Protein AF-A0A7K1TGM3-F1 (afdb_monomer_lite)

Sequence (108 aa):
MQLLLAYQAAQQFETHLGLPAVAAQYQQQAAQLRQTVQRKYWDDYRRLYADTADKTSFSQHANALAILTGTVSAAEAPALARRILADSTLTQASLYFTATKVKQGATT

Organism: NCBI:txid2682976

pLDDT: mean 88.65, std 17.29, range [40.31, 98.25]

InterPro domains:
  IPR008928 Six-hairpin glycosidase superfamily [SSF48208] (3-87)
  IPR012341 Six-hairpin glycosidase-like superfamily [G3DSA:1.50.10.10] (1-108)

Structure (mmCIF, N/CA/C/O backbone):
data_AF-A0A7K1TGM3-F1
#
_entry.id   AF-A0A7K1TGM3-F1
#
loop_
_atom_site.group_PDB
_atom_site.id
_atom_site.type_symbol
_atom_site.label_atom_id
_atom_site.label_alt_id
_atom_site.label_comp_id
_atom_site.label_asym_id
_atom_site.label_entity_id
_atom_site.label_seq_id
_atom_site.pdbx_PDB_ins_code
_atom_site.Cartn_x
_atom_site.Cartn_y
_atom_site.Cartn_z
_atom_site.occupancy
_atom_site.B_iso_or_equiv
_atom_site.auth_seq_id
_atom_site.auth_comp_id
_atom_site.auth_asym_id
_atom_site.auth_atom_id
_atom_site.pdbx_PDB_model_num
ATOM 1 N N . MET A 1 1 ? 4.708 3.402 1.440 1.00 92.31 1 MET A N 1
ATOM 2 C CA . MET A 1 1 ? 3.434 3.005 2.093 1.00 92.31 1 MET A CA 1
ATOM 3 C C . MET A 1 1 ? 3.467 3.019 3.631 1.00 92.31 1 MET A C 1
ATOM 5 O O . MET A 1 1 ? 2.434 2.764 4.230 1.00 92.31 1 MET A O 1
ATOM 9 N N . GLN A 1 2 ? 4.575 3.364 4.302 1.00 94.94 2 GLN A N 1
ATOM 10 C CA . GLN A 1 2 ? 4.627 3.406 5.778 1.00 94.94 2 GLN A CA 1
ATOM 11 C C . GLN A 1 2 ? 3.592 4.361 6.403 1.00 94.94 2 GLN A C 1
ATOM 13 O O . GLN A 1 2 ? 2.971 4.021 7.402 1.00 94.94 2 GLN A O 1
ATOM 18 N N . LEU A 1 3 ? 3.330 5.508 5.765 1.00 96.06 3 LEU A N 1
ATOM 19 C CA . LEU A 1 3 ? 2.281 6.441 6.194 1.00 96.06 3 LEU A CA 1
ATOM 20 C C . LEU A 1 3 ? 0.879 5.803 6.215 1.00 96.06 3 LEU A C 1
ATOM 22 O O . LEU A 1 3 ? 0.097 6.072 7.118 1.00 96.06 3 LEU A O 1
ATOM 26 N N . LEU A 1 4 ? 0.570 4.928 5.251 1.00 97.06 4 LEU A N 1
ATOM 27 C CA . LEU A 1 4 ? -0.715 4.224 5.218 1.00 97.06 4 LEU A CA 1
ATOM 28 C C . LEU A 1 4 ? -0.861 3.290 6.424 1.00 97.06 4 LEU A C 1
ATOM 30 O O . LEU A 1 4 ? -1.910 3.284 7.062 1.00 97.06 4 LEU A O 1
ATOM 34 N N . LEU A 1 5 ? 0.206 2.560 6.761 1.00 96.62 5 LEU A N 1
ATOM 35 C CA . LEU A 1 5 ? 0.243 1.712 7.951 1.00 96.62 5 LEU A CA 1
ATOM 36 C C . LEU A 1 5 ? 0.034 2.541 9.230 1.00 96.62 5 LEU A C 1
ATOM 38 O O . LEU A 1 5 ? -0.721 2.134 10.107 1.00 96.62 5 LEU A O 1
ATOM 42 N N . ALA A 1 6 ? 0.644 3.729 9.307 1.00 97.44 6 ALA A N 1
ATOM 43 C CA . ALA A 1 6 ? 0.468 4.638 10.437 1.00 97.44 6 ALA A CA 1
ATOM 44 C C . ALA A 1 6 ? -0.982 5.135 10.571 1.00 97.44 6 ALA A C 1
ATOM 46 O O . ALA A 1 6 ? -1.523 5.113 11.672 1.00 97.44 6 ALA A O 1
ATOM 47 N N . TYR A 1 7 ? -1.645 5.515 9.472 1.00 97.94 7 TYR A N 1
ATOM 48 C CA . TYR A 1 7 ? -3.062 5.897 9.515 1.00 97.94 7 TYR A CA 1
ATOM 49 C C . TYR A 1 7 ? -3.975 4.742 9.933 1.00 97.94 7 TYR A C 1
ATOM 51 O O . TYR A 1 7 ? -4.914 4.961 10.692 1.00 97.94 7 TYR A O 1
ATOM 59 N N . GLN A 1 8 ? -3.700 3.516 9.481 1.00 97.50 8 GLN A N 1
ATOM 60 C CA . GLN A 1 8 ? -4.465 2.333 9.890 1.00 97.50 8 GLN A CA 1
ATOM 61 C C . GLN A 1 8 ? -4.303 2.050 11.389 1.00 97.50 8 GLN A C 1
ATOM 63 O O . GLN A 1 8 ? -5.296 1.829 12.078 1.00 97.50 8 GLN A O 1
ATOM 68 N N . ALA A 1 9 ? -3.075 2.125 11.910 1.00 97.19 9 ALA A N 1
ATOM 69 C CA . ALA A 1 9 ? -2.815 1.965 13.338 1.00 97.19 9 ALA A CA 1
ATOM 70 C C . ALA A 1 9 ? -3.479 3.076 14.169 1.00 97.19 9 ALA A C 1
ATOM 72 O O . ALA A 1 9 ? -4.145 2.789 15.160 1.00 97.19 9 ALA A O 1
ATOM 73 N N . ALA A 1 10 ? -3.363 4.337 13.740 1.00 96.94 10 ALA A N 1
ATOM 74 C CA . ALA A 1 10 ? -4.003 5.466 14.409 1.00 96.94 10 ALA A CA 1
ATOM 75 C C . ALA A 1 10 ? -5.530 5.304 14.438 1.00 96.94 10 ALA A C 1
ATOM 77 O O . ALA A 1 10 ? -6.133 5.385 15.501 1.00 96.94 10 ALA A O 1
ATOM 78 N N . GLN A 1 11 ? -6.156 4.960 13.308 1.00 97.44 11 GLN A N 1
ATOM 79 C CA . GLN A 1 11 ? -7.592 4.680 13.251 1.00 97.44 11 GLN A CA 1
ATOM 80 C C . GLN A 1 11 ? -8.014 3.598 14.257 1.00 97.44 11 GLN A C 1
ATOM 82 O O . GLN A 1 11 ? -9.036 3.761 14.928 1.00 97.44 11 GLN A O 1
ATOM 87 N N . GLN A 1 12 ? -7.239 2.517 14.385 1.00 96.31 12 GLN A N 1
ATOM 88 C CA . GLN A 1 12 ? -7.501 1.461 15.364 1.00 96.31 12 GLN A CA 1
ATOM 89 C C . GLN A 1 12 ? -7.400 1.984 16.802 1.00 96.31 12 GLN A C 1
ATOM 91 O O . GLN A 1 12 ? -8.324 1.764 17.585 1.00 96.31 12 GLN A O 1
ATOM 96 N N . PHE A 1 13 ? -6.341 2.723 17.144 1.00 96.69 13 PHE A N 1
ATOM 97 C CA . PHE A 1 13 ? -6.180 3.295 18.485 1.00 96.69 13 PHE A CA 1
ATOM 98 C C . PHE A 1 13 ? -7.322 4.239 18.859 1.00 96.69 13 PHE A C 1
ATOM 100 O O . PHE A 1 13 ? -7.940 4.051 19.903 1.00 96.69 13 PHE A O 1
ATOM 107 N N . GLU A 1 14 ? -7.664 5.191 17.991 1.00 96.44 14 GLU A N 1
ATOM 108 C CA . GLU A 1 14 ? -8.743 6.149 18.259 1.00 96.44 14 GLU A CA 1
ATOM 109 C C . GLU A 1 14 ? -10.103 5.455 18.411 1.00 96.44 14 GLU A C 1
ATOM 111 O O . GLU A 1 14 ? -10.928 5.847 19.236 1.00 96.44 14 GLU A O 1
ATOM 116 N N . THR A 1 15 ? -10.325 4.367 17.665 1.00 95.44 15 THR A N 1
ATOM 117 C CA . THR A 1 15 ? -11.529 3.539 17.818 1.00 95.44 15 THR A CA 1
ATOM 118 C C . THR A 1 15 ? -11.582 2.904 19.209 1.00 95.44 15 THR A C 1
ATOM 120 O O . THR A 1 15 ? -12.621 2.950 19.864 1.00 95.44 15 THR A O 1
ATOM 123 N N . HIS A 1 16 ? -10.464 2.354 19.692 1.00 95.94 16 HIS A N 1
ATOM 124 C CA . HIS A 1 16 ? -10.380 1.738 21.020 1.00 95.94 16 HIS A CA 1
ATOM 125 C C . HIS A 1 16 ? -10.456 2.748 22.173 1.00 95.94 16 HIS A C 1
ATOM 127 O O . HIS A 1 16 ? -10.942 2.401 23.246 1.00 95.94 16 HIS A O 1
ATOM 133 N N . LEU A 1 17 ? -10.022 3.989 21.952 1.00 96.38 17 LEU A N 1
ATOM 134 C CA . LEU A 1 17 ? -10.104 5.079 22.929 1.00 96.38 17 LEU A CA 1
ATOM 135 C C . LEU A 1 17 ? -11.478 5.768 22.965 1.00 96.38 17 LEU A C 1
ATOM 137 O O . LEU A 1 17 ? -11.691 6.659 23.784 1.00 96.38 17 LEU A O 1
ATOM 141 N N . GLY A 1 18 ? -12.420 5.366 22.105 1.00 96.00 18 GLY A N 1
ATOM 142 C CA . GLY A 1 18 ? -13.755 5.964 22.057 1.00 96.00 18 GLY A CA 1
ATOM 143 C C . GLY A 1 18 ? -13.787 7.341 21.387 1.00 96.00 18 GLY A C 1
ATOM 144 O O . GLY A 1 18 ? -14.648 8.157 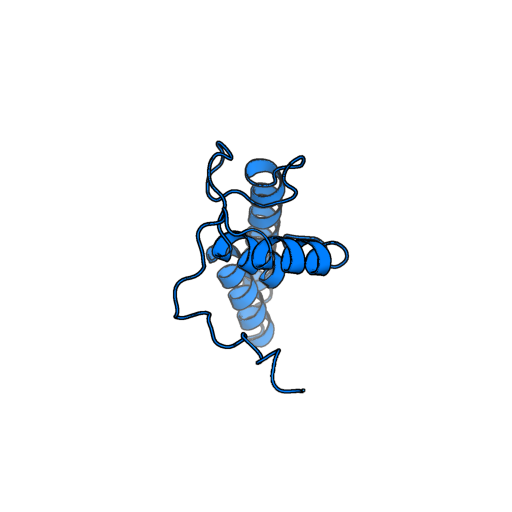21.710 1.00 96.00 18 GLY A O 1
ATOM 145 N N . LEU A 1 19 ? -12.877 7.601 20.440 1.00 96.56 19 LEU A N 1
ATOM 146 C CA . LEU A 1 19 ? -12.758 8.850 19.679 1.00 96.56 19 LEU A CA 1
ATOM 147 C C . LEU A 1 19 ? -13.173 8.649 18.201 1.00 96.56 19 LEU A C 1
ATOM 149 O O . LEU A 1 19 ? -12.347 8.745 17.287 1.00 96.56 19 LEU A O 1
ATOM 153 N N . PRO A 1 20 ? -14.465 8.387 17.910 1.00 93.69 20 PRO A N 1
ATOM 154 C CA . PRO A 1 20 ? -14.916 7.947 16.586 1.00 93.69 20 PRO A CA 1
ATOM 155 C C . PRO A 1 20 ? -14.733 8.999 15.484 1.00 93.69 20 PRO A C 1
ATOM 157 O O . PRO A 1 20 ? -14.486 8.643 14.333 1.00 93.69 20 PRO A O 1
ATOM 160 N N . ALA A 1 21 ? -14.821 10.292 15.815 1.00 95.88 21 ALA A N 1
ATOM 161 C CA . ALA A 1 21 ? -14.620 11.364 14.839 1.00 95.88 21 ALA A CA 1
ATOM 162 C C . ALA A 1 21 ? -13.176 11.391 14.307 1.00 95.88 21 ALA A C 1
ATOM 164 O O . ALA A 1 21 ? -12.963 11.545 13.106 1.00 95.88 21 ALA A O 1
ATOM 165 N N . VAL A 1 22 ? -12.191 11.181 15.186 1.00 96.31 22 VAL A N 1
ATOM 166 C CA . VAL A 1 22 ? -10.768 11.142 14.816 1.00 96.31 22 VAL A CA 1
ATOM 167 C C . VAL A 1 22 ? -10.453 9.851 14.058 1.00 96.31 22 VAL A C 1
ATOM 169 O O . VAL A 1 22 ? -9.800 9.882 13.014 1.00 96.31 22 VAL A O 1
ATOM 172 N N . ALA A 1 23 ? -11.005 8.716 14.502 1.00 97.69 23 ALA A N 1
ATOM 173 C CA . ALA A 1 23 ? -10.890 7.448 13.784 1.00 97.69 23 ALA A CA 1
ATOM 174 C C . ALA A 1 23 ? -11.409 7.551 12.335 1.00 97.69 23 ALA A C 1
ATOM 176 O O . ALA A 1 23 ? -10.756 7.074 11.404 1.00 97.69 23 ALA A O 1
ATOM 177 N N . ALA A 1 24 ? -12.545 8.227 12.128 1.00 97.69 24 ALA A N 1
ATOM 178 C CA . ALA A 1 24 ? -13.117 8.451 10.802 1.00 97.69 24 ALA A CA 1
ATOM 179 C C . ALA A 1 24 ? -12.216 9.322 9.908 1.00 97.69 24 ALA A C 1
ATOM 181 O O . ALA A 1 24 ? -12.084 9.040 8.714 1.00 97.69 24 ALA A O 1
ATOM 182 N N . GLN A 1 25 ? -11.550 10.338 10.467 1.00 97.94 25 GLN A N 1
ATOM 183 C CA . GLN A 1 25 ? -10.580 11.151 9.724 1.00 97.94 25 GLN A CA 1
ATOM 184 C C . GLN A 1 25 ? -9.409 10.299 9.216 1.00 97.94 25 GLN A C 1
ATOM 186 O O . GLN A 1 25 ? -9.098 10.328 8.021 1.00 97.94 25 GLN A O 1
ATOM 191 N N . TYR A 1 26 ? -8.812 9.472 10.079 1.00 98.19 26 TYR A N 1
ATOM 192 C CA . TYR A 1 26 ? -7.728 8.574 9.672 1.00 98.19 26 TYR A CA 1
ATOM 193 C C . TYR A 1 26 ? -8.183 7.519 8.661 1.00 98.19 26 TYR A C 1
ATOM 195 O O . TYR A 1 26 ? -7.452 7.223 7.714 1.00 98.19 26 TYR A O 1
ATOM 203 N N . GLN A 1 27 ? -9.405 6.995 8.793 1.00 97.69 27 GLN A N 1
ATOM 204 C CA . GLN A 1 27 ? -9.984 6.083 7.805 1.00 97.69 27 GLN A CA 1
ATOM 205 C C . GLN A 1 27 ? -10.067 6.737 6.416 1.00 97.69 27 GLN A C 1
ATOM 207 O O . GLN A 1 27 ? -9.688 6.116 5.418 1.00 97.69 27 GLN A O 1
ATOM 212 N N . GLN A 1 28 ? -10.541 7.983 6.335 1.00 98.19 28 GLN A N 1
ATOM 213 C CA . GLN A 1 28 ? -10.641 8.720 5.073 1.00 98.19 28 GLN A CA 1
ATOM 214 C C . GLN A 1 28 ? -9.262 8.958 4.447 1.00 98.19 28 GLN A C 1
ATOM 216 O O . GLN A 1 28 ? -9.068 8.684 3.259 1.00 98.19 28 GLN A O 1
ATOM 221 N N . GLN A 1 29 ? -8.285 9.391 5.247 1.00 98.25 29 GLN A N 1
ATOM 222 C CA . GLN A 1 29 ? -6.908 9.608 4.792 1.00 98.25 29 GLN A CA 1
ATOM 223 C C . GLN A 1 29 ? -6.253 8.307 4.307 1.00 98.25 29 GLN A C 1
ATOM 225 O O . GLN A 1 29 ? -5.638 8.280 3.238 1.00 98.25 29 GLN A O 1
ATOM 230 N N . ALA A 1 30 ? -6.436 7.203 5.039 1.00 98.06 30 ALA A N 1
ATOM 231 C CA . ALA A 1 30 ? -5.955 5.884 4.642 1.00 98.06 30 ALA A CA 1
ATOM 232 C C . ALA A 1 30 ? -6.579 5.431 3.313 1.00 98.06 30 ALA A C 1
ATOM 234 O O . ALA A 1 30 ? -5.869 4.977 2.412 1.00 98.06 30 ALA A O 1
ATOM 235 N N . ALA A 1 31 ? -7.895 5.596 3.149 1.00 97.75 31 ALA A N 1
ATOM 236 C CA . ALA A 1 31 ? -8.594 5.237 1.918 1.00 97.75 31 ALA A CA 1
ATOM 237 C C . ALA A 1 31 ? -8.095 6.054 0.714 1.00 97.75 31 ALA A C 1
ATOM 239 O O . ALA A 1 31 ? -7.793 5.478 -0.337 1.00 97.75 31 ALA A O 1
ATOM 240 N N . GLN A 1 32 ? -7.947 7.371 0.876 1.00 98.19 32 GLN A N 1
ATOM 241 C CA . GLN A 1 32 ? -7.442 8.267 -0.165 1.00 98.19 32 GLN A CA 1
ATOM 242 C C . GLN A 1 32 ? -6.001 7.924 -0.563 1.00 98.19 32 GLN A C 1
ATOM 244 O O . GLN A 1 32 ? -5.671 7.865 -1.755 1.00 98.19 32 GLN A O 1
ATOM 249 N N . LEU A 1 33 ? -5.136 7.669 0.422 1.00 97.94 33 LEU A N 1
ATOM 250 C CA . LEU A 1 33 ? -3.750 7.293 0.173 1.00 97.94 33 LEU A CA 1
ATOM 251 C C . LEU A 1 33 ? -3.671 5.946 -0.545 1.00 97.94 33 LEU A C 1
ATOM 253 O O . LEU A 1 33 ? -2.979 5.846 -1.555 1.00 97.94 33 LEU A O 1
ATOM 257 N N . ARG A 1 34 ? -4.432 4.937 -0.104 1.00 97.44 34 ARG A N 1
ATOM 258 C CA . ARG A 1 34 ? -4.483 3.621 -0.757 1.00 97.44 34 ARG A CA 1
ATOM 259 C C . ARG A 1 34 ? -4.883 3.731 -2.230 1.00 97.44 34 ARG A C 1
ATOM 261 O O . ARG A 1 34 ? -4.198 3.182 -3.088 1.00 97.44 34 ARG A O 1
ATOM 268 N N . GLN A 1 35 ? -5.939 4.486 -2.540 1.00 97.19 35 GLN A N 1
ATOM 269 C CA . GLN A 1 35 ? -6.369 4.725 -3.926 1.00 97.19 35 GLN A CA 1
ATOM 270 C C . GLN A 1 35 ? -5.298 5.450 -4.748 1.00 97.19 35 GLN A C 1
ATOM 272 O O . GLN A 1 35 ? -5.054 5.111 -5.907 1.00 97.19 35 GLN A O 1
ATOM 277 N N . THR A 1 36 ? -4.636 6.441 -4.150 1.00 97.75 36 THR A N 1
ATOM 278 C CA . THR A 1 36 ? -3.552 7.173 -4.810 1.00 97.75 36 THR A CA 1
ATOM 279 C C . THR A 1 36 ? -2.383 6.252 -5.122 1.00 97.75 36 THR A C 1
ATOM 281 O O . THR A 1 36 ? -1.841 6.322 -6.226 1.00 97.75 36 THR A O 1
ATOM 284 N N . VAL A 1 37 ? -2.021 5.370 -4.188 1.00 97.31 37 VAL A N 1
ATOM 285 C CA . VAL A 1 37 ? -0.931 4.422 -4.395 1.00 97.31 37 VAL A CA 1
ATOM 286 C C . VAL A 1 37 ? -1.278 3.421 -5.494 1.00 97.31 37 VAL A C 1
ATOM 288 O O . VAL A 1 37 ? -0.483 3.245 -6.416 1.00 97.31 37 VAL A O 1
ATOM 291 N N . GLN A 1 38 ? -2.489 2.855 -5.453 1.00 96.62 38 GLN A N 1
ATOM 292 C CA . GLN A 1 38 ? -2.979 1.948 -6.490 1.00 96.62 38 GLN A CA 1
ATOM 293 C C . GLN A 1 38 ? -2.919 2.588 -7.879 1.00 96.62 38 GLN A C 1
ATOM 295 O O . GLN A 1 38 ? -2.433 1.974 -8.816 1.00 96.62 38 GLN A O 1
ATOM 300 N N . ARG A 1 39 ? -3.360 3.840 -8.021 1.00 96.94 39 ARG A N 1
ATOM 301 C CA . ARG A 1 39 ? -3.368 4.528 -9.318 1.00 96.94 39 ARG A CA 1
ATOM 302 C C . ARG A 1 39 ? -1.968 4.890 -9.817 1.00 96.94 39 ARG A C 1
ATOM 304 O O . ARG A 1 39 ? -1.704 4.795 -11.010 1.00 96.94 39 ARG A O 1
ATOM 311 N N . LYS A 1 40 ? -1.099 5.393 -8.936 1.00 97.50 40 LYS A N 1
ATOM 312 C CA . LYS A 1 40 ? 0.179 5.994 -9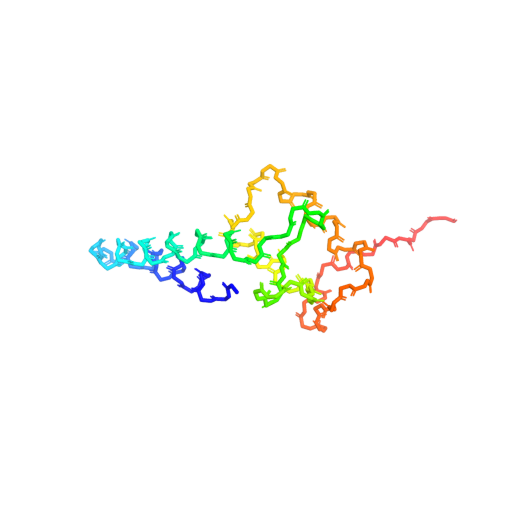.351 1.00 97.50 40 LYS A CA 1
ATOM 313 C C . LYS A 1 40 ? 1.324 4.992 -9.461 1.00 97.50 40 LYS A C 1
ATOM 315 O O . LYS A 1 40 ? 2.154 5.148 -10.348 1.00 97.50 40 LYS A O 1
ATOM 320 N N . TYR A 1 41 ? 1.380 3.996 -8.581 1.00 97.56 41 TYR A N 1
ATOM 321 C CA . TYR A 1 41 ? 2.578 3.166 -8.414 1.00 97.56 41 TYR A CA 1
ATOM 322 C C . TYR A 1 41 ? 2.381 1.719 -8.856 1.00 97.56 41 TYR A C 1
ATOM 324 O O . TYR A 1 41 ? 3.368 1.015 -9.029 1.00 97.56 41 TYR A O 1
ATOM 332 N N . TRP A 1 42 ? 1.142 1.264 -9.059 1.00 97.62 42 TRP A N 1
ATOM 333 C CA . TRP A 1 42 ? 0.897 -0.063 -9.618 1.00 97.62 42 TRP A CA 1
ATOM 334 C C . TRP A 1 42 ? 1.342 -0.133 -11.080 1.00 97.62 42 TRP A C 1
ATOM 336 O O . TRP A 1 42 ? 0.983 0.727 -11.890 1.00 97.62 42 TRP A O 1
ATOM 346 N N . ASP A 1 43 ? 2.108 -1.160 -11.418 1.00 97.38 43 ASP A N 1
ATOM 347 C CA . ASP A 1 43 ? 2.492 -1.495 -12.782 1.00 97.38 43 ASP A CA 1
ATOM 348 C C . ASP A 1 43 ? 1.753 -2.763 -13.234 1.00 97.38 43 ASP A C 1
ATOM 350 O O . ASP A 1 43 ? 1.955 -3.839 -12.669 1.00 97.38 43 ASP A O 1
ATOM 354 N N . ASP A 1 44 ? 0.893 -2.651 -14.249 1.00 94.75 44 ASP A N 1
ATOM 355 C CA . ASP A 1 44 ? 0.068 -3.770 -14.726 1.00 94.75 44 ASP A CA 1
ATOM 356 C C . ASP A 1 44 ? 0.862 -4.857 -15.461 1.00 94.75 44 ASP A C 1
ATOM 358 O O . ASP A 1 44 ? 0.439 -6.018 -15.480 1.00 94.75 44 ASP A O 1
ATOM 362 N N . TYR A 1 45 ? 2.012 -4.507 -16.044 1.00 94.50 45 TYR A N 1
ATOM 363 C CA . TYR A 1 45 ? 2.857 -5.449 -16.774 1.00 94.50 45 TYR A CA 1
ATOM 364 C C . TYR A 1 45 ? 3.698 -6.281 -15.805 1.00 94.50 45 TYR A C 1
ATOM 366 O O . TYR A 1 45 ? 3.652 -7.511 -15.815 1.00 94.50 45 TYR A O 1
ATOM 374 N N . ARG A 1 46 ? 4.419 -5.610 -14.903 1.00 94.75 46 ARG A N 1
ATOM 375 C CA . ARG A 1 46 ? 5.238 -6.240 -13.862 1.00 94.75 46 ARG A CA 1
ATOM 376 C C . ARG A 1 46 ? 4.400 -6.822 -12.731 1.00 94.75 46 ARG A C 1
ATOM 378 O O . ARG A 1 46 ? 4.876 -7.713 -12.027 1.00 94.75 46 ARG A O 1
ATOM 385 N N . ARG A 1 47 ? 3.159 -6.351 -12.559 1.00 96.69 47 ARG A N 1
ATOM 386 C CA . ARG A 1 47 ? 2.256 -6.724 -11.459 1.00 96.69 47 ARG A CA 1
ATOM 387 C C . ARG A 1 47 ? 2.927 -6.494 -10.099 1.00 96.69 47 ARG A C 1
ATOM 389 O O . ARG A 1 47 ? 2.953 -7.379 -9.238 1.00 96.69 47 ARG A O 1
ATOM 396 N N . LEU A 1 48 ? 3.527 -5.316 -9.960 1.00 97.25 48 LEU A N 1
ATOM 397 C CA . LEU A 1 48 ? 4.283 -4.851 -8.800 1.00 97.25 48 LEU A CA 1
ATOM 398 C C . LEU A 1 48 ? 3.964 -3.376 -8.544 1.00 97.25 48 LEU A C 1
ATOM 400 O O . LEU A 1 48 ? 3.588 -2.640 -9.454 1.00 97.25 48 LEU A O 1
ATOM 404 N N . TYR A 1 49 ? 4.171 -2.934 -7.310 1.00 97.94 49 TYR A N 1
ATOM 405 C CA . TYR A 1 49 ? 4.229 -1.522 -6.961 1.00 97.94 49 TYR A CA 1
ATOM 406 C C . TYR A 1 49 ? 5.657 -1.012 -7.135 1.00 97.94 49 TYR A C 1
ATOM 408 O O . TYR A 1 49 ? 6.600 -1.592 -6.586 1.00 97.94 49 TYR A O 1
ATOM 416 N N . ALA A 1 50 ? 5.798 0.067 -7.893 1.00 97.44 50 ALA A N 1
ATOM 417 C CA . ALA A 1 50 ? 7.043 0.795 -8.050 1.00 97.44 50 ALA A CA 1
ATOM 418 C C . ALA A 1 50 ? 7.354 1.669 -6.830 1.00 97.44 50 ALA A C 1
ATOM 420 O O . ALA A 1 50 ? 6.451 2.101 -6.106 1.00 97.44 50 ALA A O 1
ATOM 421 N N . ASP A 1 51 ? 8.633 1.978 -6.639 1.00 95.25 51 ASP A N 1
ATOM 422 C CA . ASP A 1 51 ? 9.087 2.871 -5.568 1.00 95.25 51 ASP A CA 1
ATOM 423 C C . ASP A 1 51 ? 8.752 4.346 -5.883 1.00 95.25 51 ASP A C 1
ATOM 425 O O . ASP A 1 51 ? 8.503 5.152 -4.983 1.00 95.25 51 ASP A O 1
ATOM 429 N N . THR A 1 52 ? 8.675 4.686 -7.172 1.00 93.94 52 THR A N 1
ATOM 430 C CA . THR A 1 52 ? 8.442 6.035 -7.707 1.00 93.94 52 THR A CA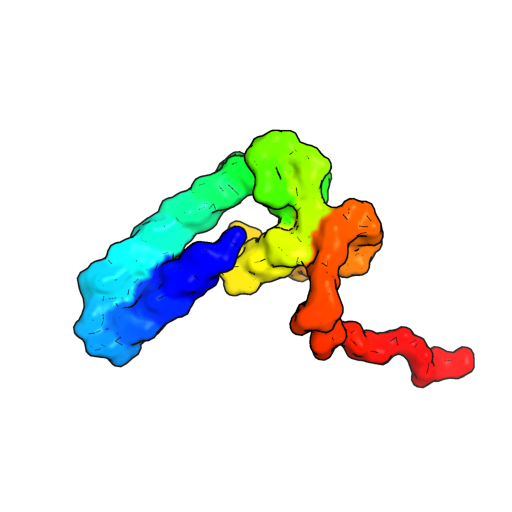 1
ATOM 431 C C . THR A 1 52 ? 7.398 6.027 -8.834 1.00 93.94 52 THR A C 1
ATOM 433 O O . THR A 1 52 ? 7.072 4.989 -9.409 1.00 93.94 52 THR A O 1
ATOM 436 N N . ALA A 1 53 ? 6.807 7.190 -9.135 1.00 94.19 53 ALA A N 1
ATOM 437 C CA . ALA A 1 53 ? 5.681 7.298 -10.077 1.00 94.19 53 ALA A CA 1
ATOM 438 C C . ALA A 1 53 ? 6.070 7.115 -11.559 1.00 94.19 53 ALA A C 1
ATOM 440 O O . ALA A 1 53 ? 5.202 6.864 -12.390 1.00 94.19 53 ALA A O 1
ATOM 441 N N . ASP A 1 54 ? 7.355 7.239 -11.884 1.00 94.19 54 ASP A N 1
ATOM 442 C CA . ASP A 1 54 ? 7.952 6.918 -13.187 1.00 94.19 54 ASP A CA 1
ATOM 443 C C . ASP A 1 54 ? 8.096 5.402 -13.423 1.00 94.19 54 ASP A C 1
ATOM 445 O O . ASP A 1 54 ? 8.355 4.987 -14.548 1.00 94.19 54 ASP A O 1
ATOM 449 N N . LYS A 1 55 ? 7.888 4.573 -12.387 1.00 95.56 55 LYS A N 1
ATOM 450 C CA . LYS A 1 55 ? 7.858 3.101 -12.453 1.00 95.56 55 LYS A CA 1
ATOM 451 C C . LYS A 1 55 ? 9.136 2.457 -12.997 1.00 95.56 55 LYS A C 1
ATOM 453 O O . LYS A 1 55 ? 9.102 1.395 -13.612 1.00 95.56 55 LYS A O 1
ATOM 458 N N . THR A 1 56 ? 10.279 3.082 -12.734 1.00 94.12 56 THR A N 1
ATOM 459 C CA . THR A 1 56 ? 11.599 2.603 -13.175 1.00 94.12 56 THR A CA 1
ATOM 460 C C . THR A 1 56 ? 12.287 1.702 -12.148 1.00 94.12 56 THR A C 1
ATOM 462 O O . THR A 1 56 ? 13.159 0.914 -12.509 1.00 94.12 56 THR A O 1
ATOM 465 N N . SER A 1 57 ? 11.881 1.779 -10.877 1.00 94.81 57 SER A N 1
ATOM 466 C CA . SER A 1 57 ? 12.471 1.029 -9.765 1.00 94.81 57 SER A CA 1
ATOM 467 C C . SER A 1 57 ? 11.411 0.326 -8.916 1.00 94.81 57 SER A C 1
ATOM 469 O O . SER A 1 57 ? 10.285 0.806 -8.758 1.00 94.81 57 SER A O 1
ATOM 471 N N . PHE A 1 58 ? 11.774 -0.855 -8.411 1.00 96.56 58 PHE A N 1
ATOM 472 C CA . PHE A 1 58 ? 10.893 -1.734 -7.650 1.00 96.56 58 PHE A CA 1
ATOM 473 C C . PHE A 1 58 ? 11.671 -2.391 -6.507 1.00 96.56 58 PHE A C 1
ATOM 475 O O . PHE A 1 58 ? 12.774 -2.912 -6.706 1.00 96.56 58 PHE A O 1
ATOM 482 N N . SER A 1 59 ? 11.059 -2.444 -5.325 1.00 95.12 59 SER A N 1
ATOM 483 C CA . SER A 1 59 ? 11.662 -3.046 -4.139 1.00 95.12 59 SER A CA 1
ATOM 484 C C . SER A 1 59 ? 10.770 -4.102 -3.493 1.00 95.12 59 SER A C 1
ATOM 486 O O . SER A 1 59 ? 9.534 -4.040 -3.537 1.00 95.12 59 SER A O 1
ATOM 488 N N . GLN A 1 60 ? 11.400 -5.060 -2.813 1.00 94.62 60 GLN A N 1
ATOM 489 C CA . GLN A 1 60 ? 10.684 -5.983 -1.931 1.00 94.62 60 GLN A CA 1
ATOM 490 C C . GLN A 1 60 ? 9.973 -5.231 -0.805 1.00 94.62 60 GLN A C 1
ATOM 492 O O . GLN A 1 60 ? 8.861 -5.593 -0.436 1.00 94.62 60 GLN A O 1
ATOM 497 N N . HIS A 1 61 ? 10.585 -4.164 -0.283 1.00 93.31 61 HIS A N 1
ATOM 498 C CA . HIS A 1 61 ? 10.035 -3.394 0.830 1.00 93.31 61 HIS A CA 1
ATOM 499 C C . HIS A 1 61 ? 8.698 -2.727 0.472 1.00 93.31 61 HIS A C 1
ATOM 501 O O . HIS A 1 61 ? 7.722 -2.874 1.209 1.00 93.31 61 HIS A O 1
ATOM 507 N N . ALA A 1 62 ? 8.617 -2.042 -0.674 1.00 95.12 62 ALA A N 1
ATOM 508 C CA . ALA A 1 62 ? 7.382 -1.395 -1.116 1.00 95.12 62 ALA A CA 1
ATOM 509 C C . ALA A 1 62 ? 6.248 -2.407 -1.324 1.00 95.12 62 ALA A C 1
ATOM 511 O O . ALA A 1 62 ? 5.120 -2.186 -0.881 1.00 95.12 62 ALA A O 1
ATOM 512 N N . ASN A 1 63 ? 6.556 -3.549 -1.936 1.00 96.88 63 ASN A N 1
ATOM 513 C CA . ASN A 1 63 ? 5.564 -4.576 -2.232 1.00 96.88 63 ASN A CA 1
ATOM 514 C C . ASN A 1 63 ? 5.161 -5.397 -0.996 1.00 96.88 63 ASN A C 1
ATOM 516 O O . ASN A 1 63 ? 3.991 -5.749 -0.852 1.00 96.88 63 ASN A O 1
ATOM 520 N N . ALA A 1 64 ? 6.076 -5.639 -0.055 1.00 95.75 64 ALA A N 1
ATOM 521 C CA . ALA A 1 64 ? 5.741 -6.221 1.243 1.00 95.75 64 ALA A CA 1
ATOM 522 C C . ALA A 1 64 ? 4.796 -5.301 2.032 1.00 95.75 64 ALA A C 1
ATOM 524 O O . ALA A 1 64 ? 3.795 -5.760 2.580 1.00 95.75 64 ALA A O 1
ATOM 525 N N . LEU A 1 65 ? 5.044 -3.986 2.024 1.00 96.38 65 LEU A N 1
ATOM 526 C CA . LEU A 1 65 ? 4.118 -3.021 2.617 1.00 96.38 65 LEU A CA 1
ATOM 527 C C . LEU A 1 65 ? 2.757 -3.002 1.910 1.00 96.38 65 LEU A C 1
ATOM 529 O O . LEU A 1 65 ? 1.743 -2.793 2.573 1.00 96.38 65 LEU A O 1
ATOM 533 N N . ALA A 1 66 ? 2.702 -3.245 0.599 1.00 97.19 66 ALA A N 1
ATOM 534 C CA . ALA A 1 66 ? 1.435 -3.334 -0.129 1.00 97.19 66 ALA A CA 1
ATOM 535 C C . ALA A 1 66 ? 0.561 -4.486 0.373 1.00 97.19 66 ALA A C 1
ATOM 537 O O . ALA A 1 66 ? -0.653 -4.318 0.489 1.00 97.19 66 ALA A O 1
ATOM 538 N N . ILE A 1 6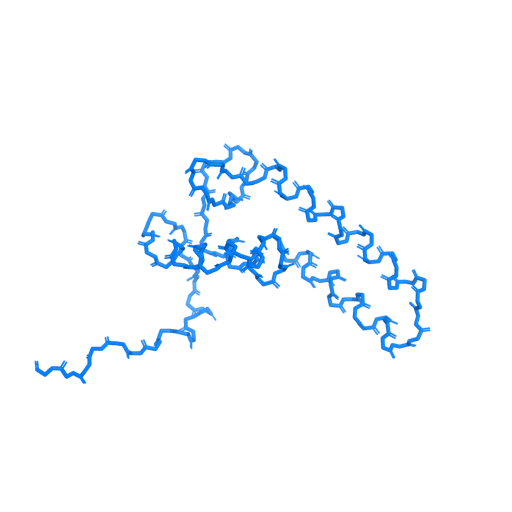7 ? 1.188 -5.615 0.721 1.00 96.62 67 ILE A N 1
ATOM 539 C CA . ILE A 1 67 ? 0.530 -6.761 1.358 1.00 96.62 67 ILE A CA 1
ATOM 540 C C . ILE A 1 67 ? 0.071 -6.385 2.770 1.00 96.62 67 ILE A C 1
ATOM 542 O O . ILE A 1 67 ? -1.108 -6.525 3.081 1.00 96.62 67 ILE A O 1
ATOM 546 N N . LEU A 1 68 ? 0.971 -5.854 3.605 1.00 95.88 68 LEU A N 1
ATOM 547 C CA . LEU A 1 68 ? 0.680 -5.537 5.012 1.00 95.88 68 LEU A CA 1
ATOM 548 C C . LEU A 1 68 ? -0.426 -4.490 5.184 1.00 95.88 68 LEU A C 1
ATOM 550 O O . LEU A 1 68 ? -1.221 -4.574 6.111 1.00 95.88 68 LEU A O 1
ATOM 554 N N . THR A 1 69 ? -0.483 -3.510 4.286 1.00 96.25 69 THR A N 1
ATOM 555 C CA . THR A 1 69 ? -1.491 -2.440 4.323 1.00 96.25 69 THR A CA 1
ATOM 556 C C . THR A 1 69 ? -2.800 -2.813 3.624 1.00 96.25 69 THR A C 1
ATOM 558 O O . THR A 1 69 ? -3.737 -2.011 3.618 1.00 96.25 69 THR A O 1
ATOM 561 N N . GLY A 1 70 ? -2.879 -3.991 2.993 1.00 95.81 70 GLY A N 1
ATOM 562 C CA . GLY A 1 70 ? -4.022 -4.378 2.162 1.00 95.81 70 GLY A CA 1
ATOM 563 C C . GLY A 1 70 ? -4.246 -3.429 0.979 1.00 95.81 70 GLY A C 1
ATOM 564 O O . GLY A 1 70 ? -5.391 -3.142 0.618 1.00 95.81 70 GLY A O 1
ATOM 565 N N . THR A 1 71 ? -3.163 -2.868 0.426 1.00 96.88 71 THR A N 1
ATOM 566 C CA . THR A 1 71 ? -3.235 -2.089 -0.820 1.00 96.88 71 THR A CA 1
ATOM 567 C C . THR A 1 71 ? -3.449 -3.020 -2.006 1.00 96.88 71 THR A C 1
ATOM 569 O O . THR A 1 71 ? -4.302 -2.742 -2.846 1.00 96.88 71 THR A O 1
ATOM 572 N N . VAL A 1 72 ? -2.725 -4.142 -2.034 1.00 97.00 72 VAL A N 1
ATOM 573 C CA . VAL A 1 72 ? -3.038 -5.248 -2.941 1.00 97.00 72 VAL A CA 1
ATOM 574 C C . VAL A 1 72 ? -4.277 -5.983 -2.434 1.00 97.00 72 VAL A C 1
ATOM 576 O O . VAL A 1 72 ? -4.500 -6.087 -1.224 1.00 97.00 72 VAL A O 1
ATOM 579 N N . SER A 1 73 ? -5.087 -6.510 -3.349 1.00 94.69 73 SER A N 1
ATOM 580 C CA . SER A 1 73 ? -6.241 -7.321 -2.972 1.00 94.69 73 SER A CA 1
ATOM 581 C C . SER A 1 73 ? -5.807 -8.589 -2.224 1.00 94.69 73 SER A C 1
ATOM 583 O O . SER A 1 73 ? -4.748 -9.161 -2.491 1.00 94.69 73 SER A O 1
ATOM 585 N N . ALA A 1 74 ? -6.646 -9.074 -1.303 1.00 94.50 74 ALA A N 1
ATOM 586 C CA . ALA A 1 74 ? -6.366 -10.309 -0.564 1.00 94.50 74 ALA A CA 1
ATOM 587 C C . ALA A 1 74 ? -6.187 -11.526 -1.494 1.00 94.50 74 ALA A C 1
ATOM 589 O O . ALA A 1 74 ? -5.400 -12.421 -1.196 1.00 94.50 74 ALA A O 1
ATOM 590 N N . ALA A 1 75 ? -6.872 -11.533 -2.643 1.00 95.75 75 ALA A N 1
ATOM 591 C CA . ALA A 1 75 ? -6.744 -12.575 -3.658 1.00 95.75 75 ALA A CA 1
ATOM 592 C C . ALA A 1 75 ? -5.386 -12.537 -4.386 1.00 95.75 75 ALA A C 1
ATOM 594 O O . ALA A 1 75 ? -4.823 -13.584 -4.700 1.00 95.75 75 ALA A O 1
ATOM 595 N N . GLU A 1 76 ? -4.831 -11.347 -4.635 1.00 94.94 76 GLU A N 1
ATOM 596 C CA . GLU A 1 76 ? -3.550 -11.180 -5.335 1.00 94.94 76 GLU A CA 1
ATOM 597 C C . GLU A 1 76 ? -2.336 -11.211 -4.397 1.00 94.94 76 GLU A C 1
ATOM 599 O O . GLU A 1 76 ? -1.220 -11.481 -4.850 1.00 94.94 76 GLU A O 1
ATOM 604 N N . ALA A 1 77 ? -2.529 -10.992 -3.093 1.00 96.50 77 ALA A N 1
ATOM 605 C CA . ALA A 1 77 ? -1.451 -10.950 -2.106 1.00 96.50 77 ALA A CA 1
ATOM 606 C C . ALA A 1 77 ? -0.518 -12.184 -2.137 1.00 96.50 77 ALA A C 1
ATOM 608 O O . ALA A 1 77 ? 0.700 -11.985 -2.144 1.00 96.50 77 ALA A O 1
ATOM 609 N N . PRO A 1 78 ? -1.002 -13.443 -2.241 1.00 96.88 78 PRO A N 1
ATOM 610 C CA . PRO A 1 78 ? -0.116 -14.608 -2.326 1.00 96.88 78 PRO A CA 1
ATOM 611 C C . PRO A 1 78 ? 0.727 -14.634 -3.606 1.00 96.88 78 PRO A C 1
ATOM 613 O O . PRO A 1 78 ? 1.875 -15.080 -3.591 1.00 96.88 78 PRO A O 1
ATOM 616 N N . ALA A 1 79 ? 0.167 -14.167 -4.726 1.00 96.56 79 ALA A N 1
ATOM 617 C CA . ALA A 1 79 ? 0.888 -14.091 -5.992 1.00 96.56 79 ALA A CA 1
ATOM 618 C C . ALA A 1 79 ? 1.967 -13.003 -5.945 1.00 96.56 79 ALA A C 1
ATOM 620 O O . ALA A 1 79 ? 3.097 -13.243 -6.374 1.00 96.56 79 ALA A O 1
ATOM 621 N N . LEU A 1 80 ? 1.644 -11.846 -5.360 1.00 96.69 80 LEU A N 1
ATOM 622 C CA . LEU A 1 80 ? 2.602 -10.770 -5.131 1.00 96.69 80 LEU A CA 1
ATOM 623 C C . LEU A 1 80 ? 3.743 -11.221 -4.209 1.00 96.69 80 LEU A C 1
ATOM 625 O O . LEU A 1 80 ? 4.907 -11.022 -4.547 1.00 96.69 80 LEU A O 1
ATOM 629 N N . ALA A 1 81 ? 3.426 -11.897 -3.099 1.00 95.44 81 ALA A N 1
ATOM 630 C CA . ALA A 1 81 ? 4.413 -12.424 -2.155 1.00 95.44 81 ALA A CA 1
ATOM 631 C C . ALA A 1 81 ? 5.418 -13.369 -2.833 1.00 95.44 81 ALA A C 1
ATOM 633 O O . ALA A 1 81 ? 6.626 -13.237 -2.650 1.00 95.44 81 ALA A O 1
ATOM 634 N N . ARG A 1 82 ? 4.935 -14.299 -3.668 1.00 95.69 82 ARG A N 1
ATOM 635 C CA . ARG A 1 82 ? 5.817 -15.196 -4.431 1.00 95.69 82 ARG A CA 1
ATOM 636 C C . ARG A 1 82 ? 6.698 -14.433 -5.416 1.00 95.69 82 ARG A C 1
ATOM 638 O O . ARG A 1 82 ? 7.885 -14.732 -5.507 1.00 95.69 82 ARG A O 1
ATOM 645 N N . ARG A 1 83 ? 6.145 -13.437 -6.118 1.00 94.81 83 ARG A N 1
ATOM 646 C CA . ARG A 1 83 ? 6.898 -12.629 -7.088 1.00 94.81 83 ARG A CA 1
ATOM 647 C C . ARG A 1 83 ? 8.054 -11.891 -6.420 1.00 94.81 83 ARG A C 1
ATOM 649 O O . ARG A 1 83 ? 9.171 -11.967 -6.913 1.00 94.81 83 ARG A O 1
ATOM 656 N N . ILE A 1 84 ? 7.815 -11.247 -5.277 1.00 94.25 84 ILE A N 1
ATOM 657 C CA . ILE A 1 84 ? 8.858 -10.455 -4.607 1.00 94.25 84 ILE A CA 1
ATOM 658 C C . ILE A 1 84 ? 9.975 -11.314 -4.008 1.00 94.25 84 ILE A C 1
ATOM 660 O O . ILE A 1 84 ? 11.094 -10.834 -3.865 1.00 94.25 84 ILE A O 1
ATOM 664 N N . LEU A 1 85 ? 9.688 -12.574 -3.666 1.00 91.38 85 LEU A N 1
ATOM 665 C CA . LEU A 1 85 ? 10.692 -13.522 -3.177 1.00 91.38 85 LEU A CA 1
ATOM 666 C C . LEU A 1 85 ? 11.511 -14.148 -4.314 1.00 91.38 85 LEU A C 1
ATOM 668 O O . LEU A 1 85 ? 12.677 -14.469 -4.104 1.00 91.38 85 LEU A O 1
ATOM 672 N N . ALA A 1 86 ? 10.907 -14.337 -5.490 1.00 90.94 86 ALA A N 1
ATOM 673 C CA . ALA A 1 86 ? 11.552 -14.963 -6.644 1.00 90.94 86 ALA A CA 1
ATOM 674 C C . ALA A 1 86 ? 12.338 -13.973 -7.522 1.00 90.94 86 ALA A C 1
ATOM 676 O O . ALA A 1 86 ? 13.319 -14.360 -8.152 1.00 90.94 86 ALA A O 1
ATOM 677 N N . ASP A 1 87 ? 11.911 -12.711 -7.586 1.00 89.75 87 ASP A N 1
ATOM 678 C CA . ASP A 1 87 ? 12.527 -11.696 -8.437 1.00 89.75 87 ASP A CA 1
ATOM 679 C C . ASP A 1 87 ? 13.785 -11.100 -7.779 1.00 89.75 87 ASP A C 1
ATOM 681 O O . ASP A 1 87 ? 13.722 -10.230 -6.905 1.00 89.75 87 ASP A O 1
ATOM 685 N N . SER A 1 88 ? 14.953 -11.572 -8.223 1.00 86.62 88 SER A N 1
ATOM 686 C CA . SER A 1 88 ? 16.262 -11.092 -7.769 1.00 86.62 88 SER A CA 1
ATOM 687 C C . SER A 1 88 ? 16.647 -9.723 -8.334 1.00 86.62 88 SER A C 1
ATOM 689 O O . SER A 1 88 ? 17.667 -9.174 -7.926 1.00 86.62 88 SER A O 1
ATOM 691 N N . THR A 1 89 ? 15.874 -9.172 -9.278 1.00 89.19 89 THR A N 1
ATOM 692 C CA . THR A 1 89 ? 16.110 -7.829 -9.836 1.00 89.19 89 THR A CA 1
ATOM 693 C C . THR A 1 89 ? 15.576 -6.722 -8.929 1.00 89.19 89 THR A C 1
ATOM 695 O O . THR A 1 89 ? 15.920 -5.556 -9.114 1.00 89.19 89 THR A O 1
ATOM 698 N N . LEU A 1 90 ? 14.757 -7.074 -7.931 1.00 90.69 90 LEU A N 1
ATOM 699 C CA . LEU A 1 90 ? 14.227 -6.127 -6.959 1.00 90.69 90 LEU A CA 1
ATOM 700 C C . LEU A 1 90 ? 15.294 -5.697 -5.960 1.00 90.69 90 LEU A C 1
ATOM 702 O O . LEU A 1 90 ? 16.051 -6.524 -5.439 1.00 90.69 90 LEU A O 1
ATOM 706 N N . THR A 1 91 ? 15.250 -4.420 -5.578 1.00 88.06 91 THR A N 1
ATOM 707 C CA . THR A 1 91 ? 15.980 -3.936 -4.406 1.00 88.06 91 THR A CA 1
ATOM 708 C C . THR A 1 91 ? 15.519 -4.731 -3.183 1.00 88.06 91 THR A C 1
ATOM 710 O O . THR A 1 91 ? 14.344 -4.686 -2.795 1.00 88.06 91 THR A O 1
ATOM 713 N N . GLN A 1 92 ? 16.440 -5.506 -2.607 1.00 83.12 92 GLN A N 1
ATOM 714 C CA . GLN A 1 92 ? 16.148 -6.415 -1.502 1.00 83.12 92 GLN A CA 1
ATOM 715 C C . GLN A 1 92 ? 15.855 -5.633 -0.222 1.00 83.12 92 GLN A C 1
ATOM 717 O O . GLN A 1 92 ? 16.452 -4.584 0.035 1.00 83.12 92 GLN A O 1
ATOM 722 N N . ALA A 1 93 ? 14.964 -6.162 0.616 1.00 75.88 93 ALA A N 1
ATOM 723 C CA . ALA A 1 93 ? 14.837 -5.645 1.971 1.00 75.88 93 ALA A CA 1
ATOM 724 C C . ALA A 1 93 ? 16.145 -5.938 2.732 1.00 75.88 93 ALA A C 1
ATOM 726 O O . ALA A 1 93 ? 16.626 -7.072 2.736 1.00 75.88 93 ALA A O 1
ATOM 727 N N . SER A 1 94 ? 16.750 -4.918 3.346 1.00 63.81 94 SER A N 1
ATOM 728 C CA . SER A 1 94 ? 17.974 -5.102 4.130 1.00 63.81 94 SER A CA 1
ATOM 729 C C . SER A 1 94 ? 17.718 -5.983 5.363 1.00 63.81 94 SER A C 1
ATOM 731 O O . SER A 1 94 ? 16.576 -6.182 5.788 1.00 63.81 94 SER A O 1
ATOM 733 N N . LEU A 1 95 ? 18.801 -6.529 5.929 1.00 49.81 95 LEU A N 1
ATOM 734 C CA . LEU A 1 95 ? 18.826 -7.661 6.865 1.00 49.81 95 LEU A CA 1
ATOM 735 C C . LEU A 1 95 ? 17.850 -7.578 8.064 1.00 49.81 95 LEU A C 1
ATOM 737 O O . LEU A 1 95 ? 17.467 -8.619 8.598 1.00 49.81 95 LEU A O 1
ATOM 741 N N . TYR A 1 96 ? 17.404 -6.376 8.446 1.00 51.97 96 TYR A N 1
ATOM 742 C CA . TYR A 1 96 ? 16.385 -6.126 9.477 1.00 51.97 96 TYR A CA 1
ATOM 743 C C . TYR A 1 96 ? 15.051 -6.875 9.229 1.00 51.97 96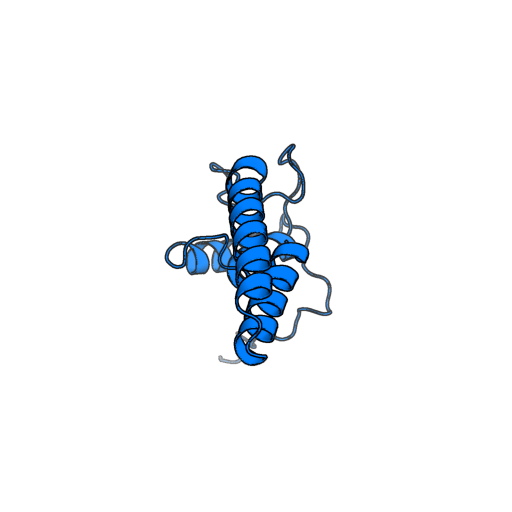 TYR A C 1
ATOM 745 O O . TYR A 1 96 ? 14.304 -7.120 10.170 1.00 51.97 96 TYR A O 1
ATOM 753 N N . PHE A 1 97 ? 14.766 -7.305 7.990 1.00 48.09 97 PHE A N 1
ATOM 754 C CA . PHE A 1 97 ? 13.561 -8.068 7.612 1.00 48.09 97 PHE A CA 1
ATOM 755 C C . PHE A 1 97 ? 13.781 -9.586 7.403 1.00 48.09 97 PHE A C 1
ATOM 757 O O . PHE A 1 97 ? 12.866 -10.286 6.974 1.00 48.09 97 PHE A O 1
ATOM 764 N N . THR A 1 98 ? 14.958 -10.141 7.720 1.00 45.38 98 THR A N 1
ATOM 765 C CA . THR A 1 98 ? 15.323 -11.543 7.374 1.00 45.38 98 THR A CA 1
ATOM 766 C C . THR A 1 98 ? 14.746 -12.613 8.320 1.00 45.38 98 THR A C 1
ATOM 768 O O . THR A 1 98 ? 15.148 -13.772 8.258 1.00 45.38 98 THR A O 1
ATOM 771 N N . ALA A 1 99 ? 13.796 -12.282 9.199 1.00 41.00 99 ALA A N 1
ATOM 772 C CA . ALA A 1 99 ? 13.285 -13.218 10.211 1.00 41.00 99 ALA A CA 1
ATOM 773 C C . ALA A 1 99 ? 12.391 -14.356 9.658 1.00 41.00 99 ALA A C 1
ATOM 775 O O . ALA A 1 99 ? 11.935 -15.201 10.422 1.00 41.00 99 ALA A O 1
ATOM 776 N N . THR A 1 100 ? 12.144 -14.417 8.345 1.00 42.09 100 THR A N 1
ATOM 777 C CA . THR A 1 100 ? 11.245 -15.406 7.715 1.00 42.09 100 THR A CA 1
ATOM 778 C C . THR A 1 100 ? 11.914 -16.328 6.698 1.00 42.09 100 THR A C 1
ATOM 780 O O . THR A 1 100 ? 11.218 -17.117 6.056 1.00 42.09 100 THR A O 1
ATOM 783 N N . LYS A 1 101 ? 13.252 -16.332 6.575 1.00 44.72 101 LYS A N 1
ATOM 784 C CA . LYS A 1 101 ? 13.948 -17.419 5.861 1.00 44.72 101 LYS A CA 1
ATOM 785 C C . LYS A 1 101 ? 13.898 -18.703 6.702 1.00 44.72 101 LYS A C 1
ATOM 787 O O . LYS A 1 101 ? 14.872 -19.090 7.341 1.00 44.72 101 LYS A O 1
ATOM 792 N N . VAL A 1 102 ? 12.737 -19.357 6.711 1.00 47.88 102 VAL A N 1
ATOM 793 C CA . VAL A 1 102 ? 12.583 -20.746 7.148 1.00 47.88 102 VAL A CA 1
ATOM 794 C C . VAL A 1 102 ? 13.502 -21.590 6.271 1.00 47.88 102 VAL A C 1
ATOM 796 O O . VAL A 1 102 ? 13.387 -21.580 5.046 1.00 47.88 102 VAL A O 1
ATOM 799 N N . LYS A 1 103 ? 14.444 -22.279 6.917 1.00 45.53 103 LYS A N 1
ATOM 800 C CA . LYS A 1 103 ? 15.331 -23.277 6.317 1.00 45.53 103 LYS A CA 1
ATOM 801 C C . LYS A 1 103 ? 14.520 -24.228 5.428 1.00 45.53 103 LYS A C 1
ATOM 803 O O . LYS A 1 103 ? 13.763 -25.044 5.944 1.00 45.53 103 LYS A O 1
ATOM 808 N N . GLN A 1 104 ? 14.714 -24.162 4.116 1.00 46.22 104 GLN A N 1
ATOM 809 C CA . GLN A 1 104 ? 14.457 -25.298 3.238 1.00 46.22 104 GLN A CA 1
ATOM 810 C C . GLN A 1 104 ? 15.805 -25.858 2.792 1.00 46.22 104 GLN A C 1
ATOM 812 O O . GLN A 1 104 ? 16.629 -25.119 2.260 1.00 46.22 104 GLN A O 1
ATOM 817 N N . GLY A 1 105 ? 16.016 -27.150 3.054 1.00 43.06 105 GLY A N 1
ATOM 818 C CA . GLY A 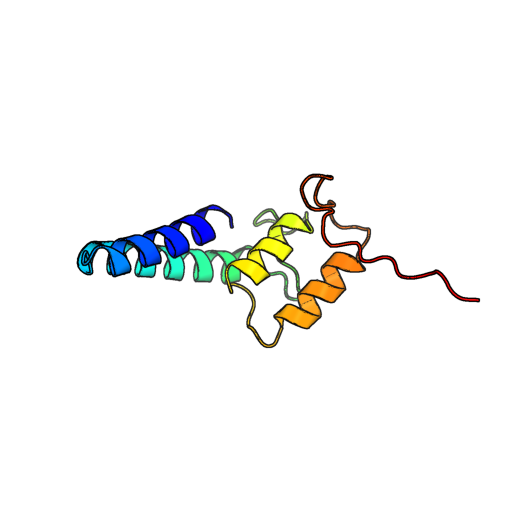1 105 ? 17.164 -27.912 2.563 1.00 43.06 105 GLY A CA 1
ATOM 819 C C . GLY A 1 105 ? 18.014 -28.566 3.652 1.00 43.06 105 GLY A C 1
ATOM 820 O O . GLY A 1 105 ? 19.185 -28.237 3.791 1.00 43.06 105 GLY A O 1
ATOM 821 N N . ALA A 1 106 ? 17.439 -29.497 4.416 1.00 42.41 106 ALA A N 1
ATOM 822 C CA . ALA A 1 106 ? 18.194 -30.516 5.147 1.00 42.41 106 ALA A CA 1
ATOM 823 C C . ALA A 1 106 ? 17.422 -31.841 5.093 1.00 42.41 106 ALA A C 1
ATOM 825 O O . ALA A 1 106 ? 16.656 -32.141 6.005 1.00 42.41 106 ALA A O 1
ATOM 826 N N . THR A 1 107 ? 17.549 -32.550 3.970 1.00 40.31 107 THR A N 1
ATOM 827 C CA . THR A 1 107 ? 17.269 -33.983 3.694 1.00 40.31 107 THR A CA 1
ATOM 828 C C . THR A 1 107 ? 17.331 -34.115 2.165 1.00 40.31 107 THR A C 1
ATOM 830 O O . THR A 1 107 ? 16.717 -33.302 1.481 1.00 40.31 107 THR A O 1
ATOM 833 N N . THR A 1 108 ? 18.093 -34.999 1.528 1.00 46.75 108 THR A N 1
ATOM 834 C CA . THR A 1 108 ? 18.835 -36.204 1.927 1.00 46.75 108 THR A CA 1
ATOM 835 C C . THR A 1 108 ? 20.002 -36.356 0.953 1.00 46.75 108 THR A C 1
ATOM 837 O O . THR A 1 108 ? 19.826 -35.926 -0.210 1.00 46.75 108 THR A O 1
#

Foldseek 3Di:
DVVLVVLVVQLVVCVVVVNNVSSVVSVVVSVVVLVVQCVQQQDPVLRAGAPGSVNPAGALVRLVVCLVSCSDPPVCNVVSNVSRVPDPRHHYDPPVPVPPPDDDDDDD

Secondary structure (DSSP, 8-state):
-HHHHHHHHHHHHHHHTT-HHHHHHHHHHHHHHHHHHHHHHEETTTTEE-SSTT----BHHHHHHHHHTT-S-TTTHHHHHHHHHH-TTSBPPPGGGGGG--------

Radius of gyration: 16.34 Å; chains: 1; bounding box: 34×48×40 Å